Protein AF-R4KBS5-F1 (afdb_monomer_lite)

Organism: NCBI:txid86416

pLDDT: mean 82.23, std 9.23, range [49.56, 95.62]

Structure (mmCIF, N/CA/C/O backbone):
data_AF-R4KBS5-F1
#
_entry.id   AF-R4KBS5-F1
#
loop_
_atom_site.group_PDB
_atom_site.id
_atom_site.type_symbol
_atom_site.label_atom_id
_atom_site.label_alt_id
_atom_site.label_comp_id
_atom_site.label_asym_id
_atom_site.label_entity_id
_atom_site.label_seq_id
_atom_site.pdbx_PDB_ins_code
_atom_site.Cartn_x
_atom_site.Cartn_y
_atom_site.Cartn_z
_atom_site.occupancy
_atom_site.B_iso_or_equiv
_atom_site.auth_seq_id
_atom_site.auth_comp_id
_atom_site.auth_asym_id
_atom_site.auth_atom_id
_atom_site.pdbx_PDB_model_num
ATOM 1 N N . MET A 1 1 ? 3.995 29.220 -25.150 1.00 57.94 1 MET A N 1
ATOM 2 C CA . MET A 1 1 ? 4.725 28.859 -23.906 1.00 57.94 1 MET A CA 1
ATOM 3 C C . MET A 1 1 ? 3.904 29.073 -22.637 1.00 57.94 1 MET A C 1
ATOM 5 O O . MET A 1 1 ? 3.847 28.145 -21.843 1.00 57.94 1 MET A O 1
ATOM 9 N N . LYS A 1 2 ? 3.222 30.219 -22.460 1.00 63.69 2 LYS A N 1
ATOM 10 C CA . LYS A 1 2 ? 2.392 30.504 -21.267 1.00 63.69 2 LYS A CA 1
ATOM 11 C C . LYS A 1 2 ? 1.307 29.447 -20.975 1.00 63.69 2 LYS A C 1
ATOM 13 O O . LYS A 1 2 ? 1.126 29.077 -19.824 1.00 63.69 2 LYS A O 1
ATOM 18 N N . SER A 1 3 ? 0.661 28.891 -22.006 1.00 68.50 3 SER A N 1
ATOM 19 C CA . SER A 1 3 ? -0.362 27.842 -21.846 1.00 68.50 3 SER A CA 1
ATOM 20 C C . SER A 1 3 ? 0.188 26.523 -21.287 1.00 68.50 3 SER A C 1
ATOM 22 O O . SER A 1 3 ? -0.425 25.938 -20.406 1.00 68.50 3 SER A O 1
ATOM 24 N N . LYS A 1 4 ? 1.371 26.069 -21.727 1.00 80.94 4 LYS A N 1
ATOM 25 C CA . LYS A 1 4 ? 1.997 24.825 -21.231 1.00 80.94 4 LYS A CA 1
ATOM 26 C C . LYS A 1 4 ? 2.352 24.906 -19.741 1.00 80.94 4 LYS A C 1
ATOM 28 O O . LYS A 1 4 ? 2.158 23.938 -19.018 1.00 80.94 4 LYS A O 1
ATOM 33 N N . ILE A 1 5 ? 2.824 26.070 -19.291 1.00 86.44 5 ILE A N 1
ATOM 34 C CA . ILE A 1 5 ? 3.132 26.335 -17.877 1.00 86.44 5 ILE A CA 1
ATOM 35 C C . ILE A 1 5 ? 1.850 26.328 -17.037 1.00 86.44 5 ILE A C 1
ATOM 37 O O . ILE A 1 5 ? 1.838 25.750 -15.957 1.00 86.44 5 ILE A O 1
ATOM 41 N N . TYR A 1 6 ? 0.761 26.904 -17.555 1.00 90.81 6 TYR A N 1
ATOM 42 C CA . TYR A 1 6 ? -0.543 26.858 -16.896 1.00 90.81 6 TYR A CA 1
ATOM 43 C C . TYR A 1 6 ? -1.052 25.420 -16.719 1.00 90.81 6 TYR A C 1
ATOM 45 O O . TYR A 1 6 ? -1.437 25.046 -15.616 1.00 90.81 6 TYR A O 1
ATOM 53 N N . TYR A 1 7 ? -0.984 24.581 -17.760 1.00 90.88 7 TYR A N 1
ATOM 54 C CA . TYR A 1 7 ? -1.376 23.172 -17.638 1.00 90.88 7 TYR A CA 1
ATOM 55 C C . TYR A 1 7 ? -0.516 22.414 -16.622 1.00 90.88 7 TYR A C 1
ATOM 57 O O . TYR A 1 7 ? -1.055 21.672 -15.807 1.00 90.88 7 TYR A O 1
ATOM 65 N N . LEU A 1 8 ? 0.803 22.635 -16.623 1.00 92.00 8 LEU A N 1
ATOM 66 C CA . LEU A 1 8 ? 1.705 22.030 -15.640 1.00 92.00 8 LEU A CA 1
ATOM 67 C C . LEU A 1 8 ? 1.338 22.442 -14.208 1.00 92.00 8 LEU A C 1
ATOM 69 O O . LEU A 1 8 ? 1.271 21.601 -13.317 1.00 92.00 8 LEU A O 1
ATOM 73 N N . PHE A 1 9 ? 1.058 23.727 -13.997 1.00 92.62 9 PHE A N 1
ATOM 74 C CA . PHE A 1 9 ? 0.642 24.252 -12.701 1.00 92.62 9 PHE A CA 1
ATOM 75 C C . PHE A 1 9 ? -0.689 23.647 -12.233 1.00 92.62 9 PHE A C 1
ATOM 77 O O . PHE A 1 9 ? -0.799 23.215 -11.088 1.00 92.62 9 PHE A O 1
ATOM 84 N N . MET A 1 10 ? -1.673 23.527 -13.129 1.00 94.25 10 MET A N 1
ATOM 85 C CA . MET A 1 10 ? -2.952 22.881 -12.818 1.00 94.25 10 MET A CA 1
ATOM 86 C C . MET A 1 10 ? -2.779 21.402 -12.454 1.00 94.25 10 MET A C 1
ATOM 88 O O . MET A 1 10 ? -3.393 20.936 -11.497 1.00 94.25 10 MET A O 1
ATOM 92 N N . ILE A 1 11 ? -1.911 20.672 -13.162 1.00 95.25 11 ILE A N 1
ATOM 93 C CA . ILE A 1 11 ? -1.588 19.274 -12.837 1.00 95.25 11 ILE A CA 1
ATOM 94 C C . ILE A 1 11 ? -0.981 19.169 -11.435 1.00 95.25 11 ILE A C 1
ATOM 96 O O . ILE A 1 11 ? -1.376 18.290 -10.672 1.00 95.25 11 ILE A O 1
ATOM 100 N N . LEU A 1 12 ? -0.065 20.070 -11.067 1.00 95.00 12 LEU A N 1
ATOM 101 C CA . LEU A 1 12 ? 0.539 20.080 -9.731 1.00 95.00 12 LEU A CA 1
ATOM 102 C C . LEU A 1 12 ? -0.491 20.352 -8.630 1.00 95.00 12 LEU A C 1
ATOM 104 O O . LEU A 1 12 ? -0.447 19.696 -7.591 1.00 95.00 12 LEU A O 1
ATOM 108 N N . ILE A 1 13 ? -1.441 21.265 -8.861 1.00 95.62 13 ILE A N 1
ATOM 109 C CA . ILE A 1 13 ? -2.538 21.519 -7.914 1.00 95.62 13 ILE A CA 1
ATOM 110 C C . ILE A 1 13 ? -3.386 20.261 -7.735 1.00 95.62 13 ILE A C 1
ATOM 112 O O . ILE A 1 13 ? -3.623 19.838 -6.605 1.00 95.62 13 ILE A O 1
ATOM 116 N N . ILE A 1 14 ? -3.816 19.642 -8.838 1.00 95.56 14 ILE A N 1
ATOM 117 C CA . ILE A 1 14 ? -4.636 18.426 -8.799 1.00 95.56 14 ILE A CA 1
ATOM 118 C C . ILE A 1 14 ? -3.888 17.307 -8.065 1.00 95.56 14 ILE A C 1
ATOM 120 O O . ILE A 1 14 ? -4.455 16.670 -7.178 1.00 95.56 14 ILE A O 1
ATOM 124 N N . ALA A 1 15 ? -2.603 17.109 -8.368 1.00 94.62 15 ALA A N 1
ATOM 125 C CA . ALA A 1 15 ? -1.766 16.126 -7.687 1.00 94.62 15 ALA A CA 1
ATOM 126 C C . ALA A 1 15 ? -1.650 16.413 -6.180 1.00 94.62 15 ALA A C 1
ATOM 128 O O . ALA A 1 15 ? -1.767 15.493 -5.373 1.00 94.62 15 ALA A O 1
ATOM 129 N N . GLY A 1 16 ? -1.479 17.679 -5.789 1.00 95.44 16 GLY A N 1
ATOM 130 C CA . GLY A 1 16 ? -1.426 18.087 -4.385 1.00 95.44 16 GLY A CA 1
ATOM 131 C C . GLY A 1 16 ? -2.720 17.785 -3.628 1.00 95.44 16 GLY A C 1
ATOM 132 O O . GLY A 1 16 ? -2.674 17.233 -2.530 1.00 95.44 16 GLY A O 1
ATOM 133 N N . VAL A 1 17 ? -3.876 18.076 -4.235 1.00 94.19 17 VAL A N 1
ATOM 134 C CA . VAL A 1 17 ? -5.189 17.756 -3.650 1.00 94.19 17 VAL A CA 1
ATOM 135 C C . VAL A 1 17 ? -5.351 16.245 -3.475 1.00 94.19 17 VAL A C 1
ATOM 137 O O . VAL A 1 17 ? -5.733 15.797 -2.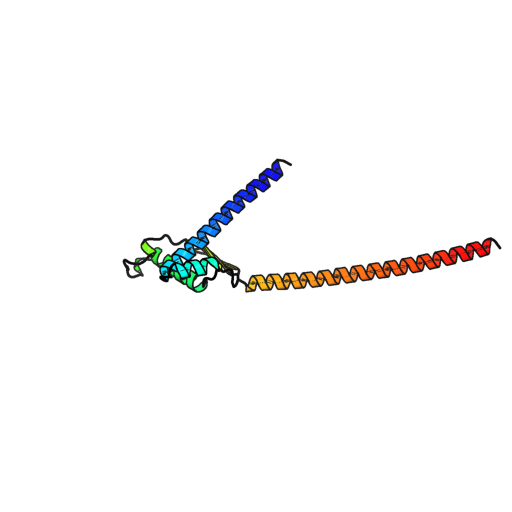395 1.00 94.19 17 VAL A O 1
ATOM 140 N N . ILE A 1 18 ? -5.006 15.452 -4.495 1.00 92.38 18 ILE A N 1
ATOM 141 C CA . ILE A 1 18 ? -5.081 13.985 -4.431 1.00 92.38 18 ILE A CA 1
ATOM 142 C C . ILE A 1 18 ? -4.189 13.442 -3.306 1.00 92.38 18 ILE A C 1
ATOM 144 O O . ILE A 1 18 ? -4.648 12.643 -2.493 1.00 92.38 18 ILE A O 1
ATOM 148 N N . LEU A 1 19 ? -2.939 13.905 -3.209 1.00 92.38 19 LEU A N 1
ATOM 149 C CA . LEU A 1 19 ? -2.015 13.477 -2.154 1.00 92.38 19 LEU A CA 1
ATOM 150 C C . LEU A 1 19 ? -2.534 13.829 -0.755 1.00 92.38 19 LEU A C 1
ATOM 152 O O . LEU A 1 19 ? -2.464 12.994 0.146 1.00 92.38 19 LEU A O 1
ATOM 156 N N . GLY A 1 20 ? -3.092 15.030 -0.578 1.00 91.50 20 GLY A N 1
ATOM 157 C CA . GLY A 1 20 ? -3.687 15.451 0.691 1.00 91.50 20 GLY A CA 1
ATOM 158 C C . GLY A 1 20 ? -4.854 14.558 1.118 1.00 91.50 20 GLY A C 1
ATOM 159 O O . GLY A 1 20 ? -4.923 14.142 2.275 1.00 91.50 20 GLY A O 1
ATOM 160 N N . LEU A 1 21 ? -5.733 14.197 0.178 1.00 90.00 21 LEU A N 1
ATOM 161 C CA . LEU A 1 21 ? -6.829 13.257 0.434 1.00 90.00 21 LEU A CA 1
ATOM 162 C C . LEU A 1 21 ? -6.308 11.870 0.831 1.00 90.00 21 LEU A C 1
ATOM 164 O O . LEU A 1 21 ? -6.814 11.285 1.789 1.00 90.00 21 LEU A O 1
ATOM 168 N N . CYS A 1 22 ? -5.273 11.369 0.150 1.00 89.38 22 CYS A N 1
ATOM 169 C CA . CYS A 1 22 ? -4.668 10.078 0.474 1.00 89.38 22 CYS A CA 1
ATOM 170 C C . CYS A 1 22 ? -4.071 10.053 1.886 1.00 89.38 22 CYS A C 1
ATOM 172 O O . CYS A 1 22 ? -4.326 9.119 2.643 1.00 89.38 22 CYS A O 1
ATOM 174 N N . ILE A 1 23 ? -3.311 11.089 2.256 1.00 90.69 23 ILE A N 1
ATOM 175 C CA . ILE A 1 23 ? -2.685 11.195 3.581 1.00 90.69 23 ILE A CA 1
ATOM 176 C C . ILE A 1 23 ? -3.753 11.208 4.677 1.00 90.69 23 ILE A C 1
ATOM 178 O O . ILE A 1 23 ? -3.666 10.432 5.627 1.00 90.69 23 ILE A O 1
ATOM 182 N N . ASN A 1 24 ? -4.784 12.042 4.524 1.00 91.06 24 ASN A N 1
ATOM 183 C CA . ASN A 1 24 ? -5.858 12.140 5.510 1.00 91.06 24 ASN A CA 1
ATOM 184 C C . ASN A 1 24 ? -6.620 10.820 5.664 1.00 91.06 24 ASN A C 1
ATOM 186 O O . ASN A 1 24 ? -6.956 10.436 6.782 1.00 91.06 24 ASN A O 1
ATOM 190 N N . ASN A 1 25 ? -6.858 10.103 4.564 1.00 92.38 25 ASN A N 1
ATOM 191 C CA . ASN A 1 25 ? -7.520 8.805 4.609 1.00 92.38 25 ASN A CA 1
ATOM 192 C C . ASN A 1 25 ? -6.685 7.762 5.376 1.00 92.38 25 ASN A C 1
ATOM 194 O O . ASN A 1 25 ? -7.216 7.093 6.260 1.00 92.38 25 ASN A O 1
ATOM 198 N N . ILE A 1 26 ? -5.375 7.686 5.110 1.00 90.44 26 ILE A N 1
ATOM 199 C CA . ILE A 1 26 ? -4.458 6.783 5.830 1.00 90.44 26 ILE A CA 1
ATOM 200 C C . ILE A 1 26 ? -4.467 7.085 7.332 1.00 90.44 26 ILE A C 1
ATOM 202 O O . ILE A 1 26 ? -4.581 6.166 8.143 1.00 90.44 26 ILE A O 1
ATOM 206 N N . VAL A 1 27 ? -4.353 8.363 7.708 1.00 90.00 27 VAL A N 1
ATOM 207 C CA . VAL A 1 27 ? -4.346 8.785 9.117 1.00 90.00 27 VAL A CA 1
ATOM 208 C C . VAL A 1 27 ? -5.658 8.406 9.799 1.00 90.00 27 VAL A C 1
ATOM 210 O O . VAL A 1 27 ? -5.629 7.792 10.862 1.00 90.00 27 VAL A O 1
ATOM 213 N N . LEU A 1 28 ? -6.797 8.690 9.163 1.00 89.94 28 LEU A N 1
ATOM 214 C CA . LEU A 1 28 ? -8.111 8.372 9.715 1.00 89.94 28 LEU A CA 1
ATOM 215 C C . LEU A 1 28 ? -8.277 6.868 9.964 1.00 89.94 28 LEU A C 1
ATOM 217 O O . LEU A 1 28 ? -8.678 6.473 11.058 1.00 89.94 28 LEU A O 1
ATOM 221 N N . ASN A 1 29 ? -7.906 6.030 8.991 1.00 90.50 29 ASN A N 1
ATOM 222 C CA . ASN A 1 29 ? -7.993 4.579 9.148 1.00 90.50 29 ASN A CA 1
ATOM 223 C C . ASN A 1 29 ? -7.138 4.111 10.338 1.00 90.50 29 ASN A C 1
ATOM 225 O O . ASN A 1 29 ? -7.591 3.300 11.145 1.00 90.50 29 ASN A O 1
ATOM 229 N N . ARG A 1 30 ? -5.915 4.643 10.486 1.00 90.12 30 ARG A N 1
ATOM 230 C CA . ARG A 1 30 ? -5.006 4.281 11.588 1.00 90.12 30 ARG A CA 1
ATOM 231 C C . ARG A 1 30 ? -5.533 4.711 12.947 1.00 90.12 30 ARG A C 1
ATOM 233 O O . ARG A 1 30 ? -5.389 3.948 13.898 1.00 90.12 30 ARG A O 1
ATOM 240 N N . THR A 1 31 ? -6.148 5.885 13.048 1.00 88.50 31 THR A N 1
ATOM 241 C CA . THR A 1 31 ? -6.765 6.351 14.296 1.00 88.50 31 THR A CA 1
ATOM 242 C C . THR A 1 31 ? -7.943 5.466 14.693 1.00 88.50 31 THR A C 1
ATOM 244 O O . THR A 1 31 ? -8.025 5.053 15.846 1.00 88.50 31 THR A O 1
ATOM 247 N N . ILE A 1 32 ? -8.815 5.100 13.744 1.00 87.06 32 ILE A N 1
ATOM 248 C CA . ILE A 1 32 ? -9.931 4.174 14.005 1.00 87.06 32 ILE A CA 1
ATOM 249 C C . ILE A 1 32 ? -9.396 2.831 14.511 1.00 87.06 32 ILE A C 1
ATOM 251 O O . ILE A 1 32 ? -9.821 2.352 15.558 1.00 87.06 32 ILE A O 1
ATOM 255 N N . TYR A 1 33 ? -8.408 2.267 13.815 1.00 88.06 33 TYR A N 1
ATOM 256 C CA . TYR A 1 33 ? -7.768 1.018 14.218 1.00 88.06 33 TYR A CA 1
ATOM 257 C C . TYR A 1 33 ? -7.123 1.103 15.609 1.00 88.06 33 TYR A C 1
ATOM 259 O O . TYR A 1 33 ? -7.300 0.207 16.427 1.00 88.06 33 TYR A O 1
ATOM 267 N N . SER A 1 34 ? -6.393 2.182 15.897 1.00 87.06 34 SER A N 1
ATOM 268 C CA . SER A 1 34 ? -5.701 2.370 17.179 1.00 87.06 34 SER A CA 1
ATOM 269 C C . SER A 1 34 ? -6.683 2.480 18.344 1.00 87.06 34 SER A C 1
ATOM 271 O O . SER A 1 34 ? -6.441 1.898 19.402 1.00 87.06 34 SER A O 1
ATOM 273 N N . ASN A 1 35 ? -7.804 3.171 18.127 1.00 84.44 35 ASN A N 1
ATOM 274 C CA . ASN A 1 35 ? -8.872 3.289 19.111 1.00 84.44 35 ASN A CA 1
ATOM 275 C C . ASN A 1 35 ? -9.548 1.937 19.379 1.00 84.44 35 ASN A C 1
ATOM 277 O O . ASN A 1 35 ? -9.747 1.593 20.541 1.00 84.44 35 ASN A O 1
ATOM 281 N N . GLU A 1 36 ? -9.835 1.160 18.329 1.00 81.75 36 GLU A N 1
ATOM 282 C CA . GLU A 1 36 ? -10.476 -0.159 18.438 1.00 81.75 36 GLU A CA 1
ATOM 283 C C . GLU A 1 36 ? -9.637 -1.159 19.244 1.00 81.75 36 GLU A C 1
ATOM 285 O O . GLU A 1 36 ? -10.158 -1.960 20.009 1.00 81.75 36 GLU A O 1
ATOM 290 N N . ILE A 1 37 ? -8.311 -1.117 19.106 1.00 83.19 37 ILE A N 1
ATOM 291 C CA . ILE A 1 37 ? -7.417 -2.035 19.832 1.00 83.19 37 ILE A CA 1
ATOM 292 C C . ILE A 1 37 ? -6.968 -1.492 21.191 1.00 83.19 37 ILE A C 1
ATOM 294 O O . ILE A 1 37 ? -6.099 -2.092 21.824 1.00 83.19 37 ILE A O 1
ATOM 298 N N . HIS A 1 38 ? -7.503 -0.341 21.608 1.00 82.94 38 HIS A N 1
ATOM 299 C CA . HIS A 1 38 ? -7.077 0.396 22.797 1.00 82.94 38 HIS A CA 1
ATOM 300 C C . HIS A 1 38 ? -5.554 0.609 22.862 1.00 82.94 38 HIS A C 1
ATOM 302 O O . HIS A 1 38 ? -4.919 0.453 23.911 1.00 82.94 38 HIS A O 1
ATOM 308 N N . MET A 1 39 ? -4.943 0.959 21.725 1.00 84.06 39 MET A N 1
ATOM 309 C CA . MET A 1 39 ? -3.506 1.210 21.657 1.00 84.06 39 MET A CA 1
ATOM 310 C C . MET A 1 39 ? -3.147 2.453 22.474 1.00 84.06 39 MET A C 1
ATOM 312 O O . MET A 1 39 ? -3.791 3.496 22.376 1.00 84.06 39 MET A O 1
ATOM 316 N N . LYS A 1 40 ? -2.076 2.373 23.272 1.00 89.19 40 LYS A N 1
ATOM 317 C CA . LYS A 1 40 ? -1.568 3.544 24.002 1.00 89.19 40 LYS A CA 1
ATOM 318 C C . LYS A 1 40 ? -1.095 4.605 23.007 1.00 89.19 40 LYS A C 1
ATOM 320 O O . LYS A 1 40 ? -0.409 4.276 22.042 1.00 89.19 40 LYS A O 1
ATOM 325 N N . ALA A 1 41 ? -1.337 5.881 23.307 1.00 86.12 41 ALA A N 1
ATOM 326 C CA . ALA A 1 41 ? -0.939 6.999 22.443 1.00 86.12 41 ALA A CA 1
ATOM 327 C C . ALA A 1 41 ? 0.563 6.998 22.079 1.00 86.12 41 ALA A C 1
ATOM 329 O O . ALA A 1 41 ? 0.940 7.360 20.967 1.00 86.12 41 ALA A O 1
ATOM 330 N N . SER A 1 42 ? 1.435 6.556 22.994 1.00 86.81 42 SER A N 1
ATOM 331 C CA . SER A 1 42 ? 2.875 6.429 22.731 1.00 86.81 42 SER A CA 1
ATOM 332 C C . SER A 1 42 ? 3.207 5.334 21.713 1.00 86.81 42 SER A C 1
ATOM 334 O O . SER A 1 42 ? 4.108 5.511 20.893 1.00 86.81 42 SER A O 1
ATOM 336 N N . GLU A 1 43 ? 2.481 4.217 21.742 1.00 86.69 43 GLU A N 1
ATOM 337 C CA . GLU A 1 43 ? 2.643 3.121 20.787 1.00 86.69 43 GLU A CA 1
ATOM 338 C C . GLU A 1 43 ? 2.059 3.495 19.421 1.00 86.69 43 GLU A C 1
ATOM 340 O O . GLU A 1 43 ? 2.704 3.265 18.397 1.00 86.69 43 GLU A O 1
ATOM 345 N N . GLU A 1 44 ? 0.897 4.151 19.395 1.00 86.94 44 GLU A N 1
ATOM 346 C CA . GLU A 1 44 ? 0.314 4.691 18.166 1.00 86.94 44 GLU A CA 1
ATOM 347 C C . GLU A 1 44 ? 1.275 5.667 17.483 1.00 86.94 44 GLU A C 1
ATOM 349 O O . GLU A 1 44 ? 1.575 5.519 16.297 1.00 86.94 44 GLU A O 1
ATOM 354 N N . ALA A 1 45 ? 1.808 6.635 18.233 1.00 85.88 45 ALA A N 1
ATOM 355 C CA . ALA A 1 45 ? 2.769 7.602 17.716 1.00 85.88 45 ALA A CA 1
ATOM 356 C C . ALA A 1 45 ? 4.023 6.912 17.155 1.00 85.88 45 ALA A C 1
ATOM 358 O O . ALA A 1 45 ? 4.529 7.301 16.099 1.00 85.88 45 ALA A O 1
ATOM 359 N N . TYR A 1 46 ? 4.504 5.863 17.830 1.00 88.81 46 TYR A N 1
ATOM 360 C CA . TYR A 1 46 ? 5.631 5.069 17.359 1.00 88.81 46 TYR A CA 1
ATOM 361 C C . TYR A 1 46 ? 5.316 4.371 16.030 1.00 88.81 46 TYR A C 1
ATOM 363 O O . TYR A 1 46 ? 6.041 4.585 15.058 1.00 88.81 46 TYR A O 1
ATOM 371 N N . ARG A 1 47 ? 4.215 3.610 15.947 1.00 86.00 47 ARG A N 1
ATOM 372 C CA . ARG A 1 47 ? 3.804 2.888 14.727 1.00 86.00 47 ARG A CA 1
ATOM 373 C C . ARG A 1 47 ? 3.528 3.822 13.556 1.00 86.00 47 ARG A C 1
ATOM 375 O O . ARG A 1 47 ? 3.928 3.516 12.432 1.00 86.00 47 ARG A O 1
ATOM 382 N N . ASN A 1 48 ? 2.912 4.975 13.816 1.00 84.94 48 ASN A N 1
ATOM 383 C CA . ASN A 1 48 ? 2.718 6.032 12.827 1.00 84.94 48 ASN A CA 1
ATOM 384 C C . ASN A 1 48 ? 4.048 6.554 12.289 1.00 84.94 48 ASN A C 1
ATOM 386 O O . ASN A 1 48 ? 4.215 6.652 11.074 1.00 84.94 48 ASN A O 1
ATOM 390 N N . ARG A 1 49 ? 5.014 6.828 13.174 1.00 85.44 49 ARG A N 1
ATOM 391 C CA . ARG A 1 49 ? 6.341 7.320 12.788 1.00 85.44 49 ARG A CA 1
ATOM 392 C C . ARG A 1 49 ? 7.094 6.327 11.904 1.00 85.44 49 ARG A C 1
ATOM 394 O O . ARG A 1 49 ? 7.734 6.743 10.944 1.00 85.44 49 ARG A O 1
ATOM 401 N N . ILE A 1 50 ? 7.031 5.036 12.225 1.00 87.44 50 ILE A N 1
ATOM 402 C CA . ILE A 1 50 ? 7.740 3.991 11.468 1.00 87.44 50 ILE A CA 1
ATOM 403 C C . ILE A 1 50 ? 6.901 3.381 10.335 1.00 87.44 50 ILE A C 1
ATOM 405 O O . ILE A 1 50 ? 7.391 2.519 9.612 1.00 87.44 50 ILE A O 1
ATOM 409 N N . ASN A 1 51 ? 5.651 3.827 10.157 1.00 84.88 51 ASN A N 1
ATOM 410 C CA . ASN A 1 51 ? 4.697 3.306 9.172 1.00 84.88 51 ASN A CA 1
ATOM 411 C C . ASN A 1 51 ? 4.569 1.771 9.193 1.00 84.88 51 ASN A C 1
ATOM 413 O O . ASN A 1 51 ? 4.544 1.120 8.143 1.00 84.88 51 ASN A O 1
ATOM 417 N N . GLN A 1 52 ? 4.475 1.199 10.396 1.00 86.19 52 GLN A N 1
ATOM 418 C CA . GLN A 1 52 ? 4.447 -0.248 10.612 1.00 86.19 52 GLN A CA 1
ATOM 419 C C . GLN A 1 52 ? 3.162 -0.667 11.336 1.00 86.19 52 GLN A C 1
ATOM 421 O O . GLN A 1 52 ? 3.092 -0.734 12.567 1.00 86.19 52 GLN A O 1
ATOM 426 N N . TYR A 1 53 ? 2.139 -0.947 10.531 1.00 88.00 53 TYR A N 1
ATOM 427 C CA . TYR A 1 53 ? 0.844 -1.461 10.967 1.00 88.00 53 TYR A CA 1
ATOM 428 C C . TYR A 1 53 ? 0.629 -2.851 10.382 1.00 88.00 53 TYR A C 1
ATOM 430 O O . TYR A 1 53 ? 1.068 -3.134 9.269 1.00 88.00 53 TYR A O 1
ATOM 438 N N . ASN A 1 54 ? -0.059 -3.711 11.132 1.00 88.69 54 ASN A N 1
ATOM 439 C CA . ASN A 1 54 ? -0.530 -4.979 10.598 1.00 88.69 54 ASN A CA 1
ATOM 440 C C . ASN A 1 54 ? -1.765 -4.694 9.735 1.00 88.69 54 ASN A C 1
ATOM 442 O O . ASN A 1 54 ? -2.852 -4.488 10.272 1.00 88.69 54 ASN A O 1
ATOM 446 N N . LEU A 1 55 ? -1.573 -4.613 8.415 1.00 91.00 55 LEU A N 1
ATOM 447 C CA . LEU A 1 55 ? -2.647 -4.234 7.498 1.00 91.00 55 LEU A CA 1
ATOM 448 C C . LEU A 1 55 ? -3.765 -5.281 7.442 1.00 91.00 55 LEU A C 1
ATOM 450 O O . LEU A 1 55 ? -4.912 -4.887 7.289 1.00 91.00 55 LEU A O 1
ATOM 454 N N . ASP A 1 56 ? -3.462 -6.567 7.642 1.00 89.81 56 ASP A N 1
ATOM 455 C CA . ASP A 1 56 ? -4.472 -7.637 7.661 1.00 89.81 56 ASP A CA 1
ATOM 456 C C . ASP A 1 56 ? -5.391 -7.524 8.884 1.00 89.81 56 ASP A C 1
ATOM 458 O O . ASP A 1 56 ? -6.613 -7.624 8.778 1.00 89.81 56 ASP A O 1
ATOM 462 N N . ASP A 1 57 ? -4.811 -7.287 10.064 1.00 90.25 57 ASP A N 1
ATOM 463 C CA . ASP A 1 57 ? -5.599 -7.085 11.286 1.00 90.25 57 ASP A CA 1
ATOM 464 C C . ASP A 1 57 ? -6.402 -5.779 11.217 1.00 90.25 57 ASP A C 1
ATOM 466 O O . ASP A 1 57 ? -7.552 -5.709 11.650 1.00 90.25 57 ASP A O 1
ATOM 470 N N . MET A 1 58 ? -5.805 -4.747 10.622 1.00 91.19 58 MET A N 1
ATOM 471 C CA . MET A 1 58 ? -6.449 -3.460 10.403 1.00 91.19 58 MET A CA 1
ATOM 472 C C . MET A 1 58 ? -7.636 -3.559 9.444 1.00 91.19 58 MET A C 1
ATOM 474 O O . MET A 1 58 ? -8.713 -3.066 9.770 1.00 91.19 58 MET A O 1
ATOM 478 N N . GLU A 1 59 ? -7.462 -4.233 8.308 1.00 90.81 59 GLU A N 1
ATOM 479 C CA . GLU A 1 59 ? -8.523 -4.538 7.346 1.00 90.81 59 GLU A CA 1
A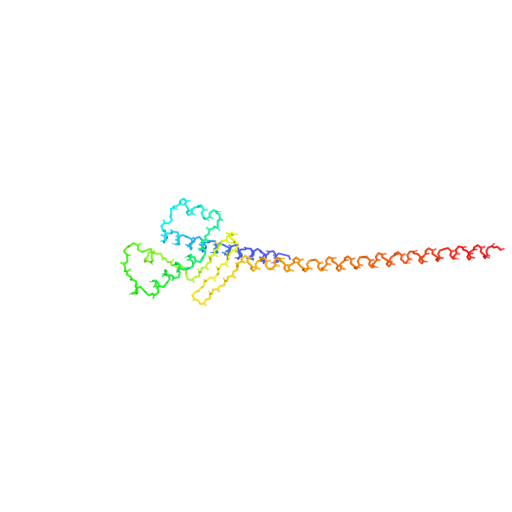TOM 480 C C . GLU A 1 59 ? -9.670 -5.283 8.034 1.00 90.81 59 GLU A C 1
ATOM 482 O O . GLU A 1 59 ? -10.811 -4.828 7.997 1.00 90.81 59 GLU A O 1
ATOM 487 N N . LYS A 1 60 ? -9.362 -6.363 8.763 1.00 90.81 60 LYS A N 1
ATOM 488 C CA . LYS A 1 60 ? -10.372 -7.163 9.464 1.00 90.81 60 LYS A CA 1
ATOM 489 C C . LYS A 1 60 ? -11.188 -6.336 10.459 1.00 90.81 60 LYS A C 1
ATOM 491 O O . LYS A 1 60 ? -12.404 -6.494 10.533 1.00 90.81 60 LYS A O 1
ATOM 496 N N . LYS A 1 61 ? -10.538 -5.466 11.236 1.00 88.81 61 LYS A N 1
ATOM 497 C CA . LYS A 1 61 ? -11.231 -4.615 12.216 1.00 88.81 61 LYS A CA 1
ATOM 498 C C . LYS A 1 61 ? -12.099 -3.570 11.536 1.00 88.81 61 LYS A C 1
ATOM 500 O O . LYS A 1 61 ? -13.251 -3.410 11.916 1.00 88.81 61 LYS A O 1
ATOM 505 N N . LEU A 1 62 ? -11.592 -2.915 10.496 1.00 89.56 62 LEU A N 1
ATOM 506 C CA . LEU A 1 62 ? -12.378 -1.949 9.729 1.00 89.56 62 LEU A CA 1
ATOM 507 C C . LEU A 1 62 ? -13.564 -2.615 9.008 1.00 89.56 62 LEU A C 1
ATOM 509 O O . LEU A 1 62 ? -14.629 -2.011 8.916 1.00 89.56 62 LEU A O 1
ATOM 513 N N . ASP A 1 63 ? -13.421 -3.856 8.540 1.00 88.62 63 ASP A N 1
ATOM 514 C CA . ASP A 1 63 ? -14.517 -4.638 7.955 1.00 88.62 63 ASP A CA 1
ATOM 515 C C . ASP A 1 63 ? -15.598 -4.970 8.993 1.00 88.62 63 ASP A C 1
ATOM 517 O O . ASP A 1 63 ? -16.781 -4.790 8.716 1.00 88.62 63 ASP A O 1
ATOM 521 N N . ILE A 1 64 ? -15.212 -5.372 10.210 1.00 87.38 64 ILE A N 1
ATOM 522 C CA . ILE A 1 64 ? -16.163 -5.589 11.315 1.00 87.38 64 ILE A CA 1
ATOM 523 C C . ILE A 1 64 ? -16.896 -4.290 11.664 1.00 87.38 64 ILE A C 1
ATOM 525 O O . ILE A 1 64 ? -18.102 -4.307 11.889 1.00 87.38 64 ILE A O 1
ATOM 529 N N . LEU A 1 65 ? -16.183 -3.163 11.706 1.00 86.31 65 LEU A N 1
ATOM 530 C CA . LEU A 1 65 ? -16.776 -1.862 12.010 1.00 86.31 65 LEU A CA 1
ATOM 531 C C . LEU A 1 65 ? -17.763 -1.410 10.924 1.00 86.31 65 LEU A C 1
ATOM 533 O O . LEU A 1 65 ? -18.833 -0.903 11.252 1.00 86.31 65 LEU A O 1
ATOM 537 N N . GLU A 1 66 ? -17.445 -1.618 9.644 1.00 86.25 66 GLU A N 1
ATOM 538 C CA . GLU A 1 66 ? -18.391 -1.352 8.553 1.00 86.25 66 GLU A CA 1
ATOM 539 C C . GLU A 1 66 ? -19.604 -2.289 8.611 1.00 86.25 66 GLU A C 1
ATOM 541 O O . GLU A 1 66 ? -20.725 -1.813 8.446 1.00 86.25 66 GLU A O 1
ATOM 546 N N . ASP A 1 67 ? -19.422 -3.579 8.919 1.00 86.50 67 ASP A N 1
ATOM 547 C CA . ASP A 1 67 ? -20.553 -4.508 9.060 1.00 86.50 67 ASP A CA 1
ATOM 548 C C . ASP A 1 67 ? -21.450 -4.150 10.250 1.00 86.50 67 ASP A C 1
ATOM 550 O O . ASP A 1 67 ? -22.672 -4.177 10.124 1.00 86.50 67 ASP A O 1
ATOM 554 N N . LYS A 1 68 ? -20.865 -3.727 11.377 1.00 83.50 68 LYS A N 1
ATOM 555 C CA . LYS A 1 68 ? -21.605 -3.190 12.528 1.00 83.50 68 LYS A CA 1
ATOM 556 C C . LYS A 1 68 ? -22.406 -1.930 12.165 1.00 83.50 68 LYS A C 1
ATOM 558 O O . LYS A 1 68 ? -23.513 -1.757 12.669 1.00 83.50 68 LYS A O 1
ATOM 563 N N . MET A 1 69 ? -21.876 -1.052 11.307 1.00 82.19 69 MET A N 1
ATOM 564 C CA . MET A 1 69 ? -22.604 0.131 10.821 1.00 82.19 69 MET A CA 1
ATOM 565 C C . MET A 1 69 ? -23.751 -0.231 9.869 1.00 82.19 69 MET A C 1
ATOM 567 O O . MET A 1 69 ? -24.814 0.387 9.936 1.00 82.19 69 MET A O 1
ATOM 571 N N . ASP A 1 70 ? -23.532 -1.195 8.971 1.00 84.62 70 ASP A N 1
ATOM 572 C CA . ASP A 1 70 ? -24.518 -1.614 7.969 1.00 84.62 70 ASP A CA 1
ATOM 573 C C . ASP A 1 70 ? -25.581 -2.579 8.561 1.00 84.62 70 ASP A C 1
ATOM 575 O O . ASP A 1 70 ? -26.698 -2.620 8.048 1.00 84.62 70 ASP A O 1
ATOM 579 N N . ASN A 1 71 ? -25.267 -3.321 9.636 1.00 85.81 71 ASN A N 1
ATOM 580 C CA . ASN A 1 71 ? -26.133 -4.317 10.295 1.00 85.81 71 ASN A CA 1
ATOM 581 C C . ASN A 1 71 ? -26.101 -4.209 11.843 1.00 85.81 71 ASN A C 1
ATOM 583 O O . ASN A 1 71 ? -25.697 -5.158 12.530 1.00 85.81 71 ASN A O 1
ATOM 587 N N . PRO A 1 72 ? -26.509 -3.074 12.433 1.00 81.94 72 PRO A N 1
ATOM 588 C CA . PRO A 1 72 ? -26.372 -2.821 13.871 1.00 81.94 72 PRO A CA 1
ATOM 589 C C . PRO A 1 72 ? -27.138 -3.814 14.759 1.00 81.94 72 PRO A C 1
ATOM 591 O O . PRO A 1 72 ? -26.754 -4.042 15.900 1.00 81.94 72 PRO A O 1
ATOM 594 N N . GLU A 1 73 ? -28.209 -4.429 14.258 1.00 82.88 73 GLU A N 1
ATOM 595 C CA . GLU A 1 73 ? -29.015 -5.432 14.963 1.00 82.88 73 GLU A CA 1
ATOM 596 C C . GLU A 1 73 ? -28.307 -6.774 15.199 1.00 82.88 73 GLU A C 1
ATOM 598 O O . GLU A 1 73 ? -28.746 -7.548 16.050 1.00 82.88 73 GLU A O 1
ATOM 603 N N . LYS A 1 74 ? -27.223 -7.064 14.466 1.00 83.75 74 LYS A N 1
ATOM 604 C CA . LYS A 1 74 ? -26.436 -8.298 14.637 1.00 83.75 74 LYS A CA 1
ATOM 605 C C . LYS A 1 74 ? -25.458 -8.233 15.808 1.00 83.75 74 LYS A C 1
ATOM 607 O O . LYS A 1 74 ? -24.896 -9.262 16.179 1.00 83.75 74 LYS A O 1
ATOM 612 N N . TYR A 1 75 ? -25.235 -7.045 16.359 1.00 78.00 75 TYR A N 1
ATOM 613 C CA . TYR A 1 75 ? -24.200 -6.793 17.347 1.00 78.00 75 TYR A CA 1
ATOM 614 C C . TYR A 1 75 ? -24.811 -6.268 18.641 1.00 78.00 75 TYR A C 1
ATOM 616 O O . TYR A 1 75 ? -25.752 -5.474 18.637 1.00 78.00 75 TYR A O 1
ATOM 624 N N . GLU A 1 76 ? -24.281 -6.742 19.765 1.00 70.56 76 GLU A N 1
ATOM 625 C CA . GLU A 1 76 ? -24.697 -6.269 21.078 1.00 70.56 76 GLU A CA 1
ATOM 626 C C . GLU A 1 76 ? -24.307 -4.792 21.216 1.00 70.56 76 GLU A C 1
ATOM 628 O O . GLU A 1 76 ? -23.194 -4.396 20.867 1.00 70.56 76 GLU A O 1
ATOM 633 N N . LYS A 1 77 ? -25.250 -3.954 21.656 1.00 65.31 77 LYS A N 1
ATOM 634 C CA . LYS A 1 77 ? -25.000 -2.524 21.844 1.00 65.31 77 LYS A CA 1
ATOM 635 C C . LYS A 1 77 ? -24.135 -2.341 23.082 1.00 65.31 77 LYS A C 1
ATOM 637 O O . LYS A 1 77 ? -24.654 -2.322 24.193 1.00 65.31 77 LYS A O 1
ATOM 642 N N . ASP A 1 78 ? -22.834 -2.208 22.878 1.00 61.19 78 ASP A N 1
ATOM 643 C CA . ASP A 1 78 ? -21.920 -1.770 23.923 1.00 61.19 78 ASP A CA 1
ATOM 644 C C . ASP A 1 78 ? -21.874 -0.231 23.937 1.00 61.19 78 ASP A C 1
ATOM 646 O O . ASP A 1 78 ? -21.617 0.412 22.919 1.00 61.19 78 ASP A O 1
ATOM 650 N N . ASP A 1 79 ? -22.129 0.393 25.088 1.00 55.41 79 ASP A N 1
ATOM 651 C CA . ASP A 1 79 ? -22.087 1.857 25.248 1.00 55.41 79 ASP A CA 1
ATOM 652 C C . ASP A 1 79 ? -20.672 2.444 25.032 1.00 55.41 79 ASP A C 1
ATOM 654 O O . ASP A 1 79 ? -20.493 3.661 24.837 1.00 55.41 79 ASP A O 1
ATOM 658 N N . THR A 1 80 ? -19.650 1.581 25.039 1.00 56.50 80 THR A N 1
ATOM 659 C CA . THR A 1 80 ? -18.254 1.937 24.766 1.00 56.50 80 THR A CA 1
ATOM 660 C C . THR A 1 80 ? -17.843 1.799 23.298 1.00 56.50 80 THR A C 1
ATOM 662 O O . THR A 1 80 ? -16.779 2.305 22.932 1.00 56.50 80 THR A O 1
ATOM 665 N N . ASP A 1 81 ? -18.696 1.232 22.437 1.00 59.38 81 ASP A N 1
ATOM 666 C CA . ASP A 1 81 ? -18.356 0.967 21.037 1.00 59.38 81 ASP A CA 1
ATOM 667 C C . ASP A 1 81 ? -18.180 2.279 20.245 1.00 59.38 81 ASP A C 1
ATOM 669 O O . ASP A 1 81 ? -19.094 3.094 20.064 1.00 59.38 81 ASP A O 1
ATOM 673 N N . ILE A 1 82 ? -16.968 2.477 19.721 1.00 62.34 82 ILE A N 1
ATOM 674 C CA . ILE A 1 82 ? -16.569 3.611 18.864 1.00 62.34 82 ILE A CA 1
ATOM 675 C C . ILE A 1 82 ? -17.412 3.678 17.583 1.00 62.34 82 ILE A C 1
ATOM 677 O O . ILE A 1 82 ? -17.575 4.746 16.987 1.00 62.34 82 ILE A O 1
ATOM 681 N N . VAL A 1 83 ? -17.994 2.545 17.193 1.00 56.09 83 VAL A N 1
ATOM 682 C CA . VAL A 1 83 ? -18.736 2.332 15.947 1.00 56.09 83 VAL A CA 1
ATOM 683 C C . VAL A 1 83 ? -19.961 3.236 15.819 1.00 56.09 83 VAL A C 1
ATOM 685 O O . VAL A 1 83 ? -20.306 3.658 14.720 1.00 56.09 83 VAL A O 1
ATOM 688 N N . PHE A 1 84 ? -20.587 3.606 16.940 1.00 56.59 84 PHE A N 1
ATOM 689 C CA . PHE A 1 84 ? -21.734 4.520 16.942 1.00 56.59 84 PHE A CA 1
ATOM 690 C C . PHE A 1 84 ? -21.338 6.001 17.030 1.00 56.59 84 PHE A C 1
ATOM 692 O O . PHE A 1 84 ? -22.202 6.875 16.970 1.00 56.59 84 PHE A O 1
ATOM 699 N N . LYS A 1 85 ? -20.042 6.302 17.183 1.00 63.09 85 LYS A N 1
ATOM 700 C CA . LYS A 1 85 ? -19.518 7.666 17.370 1.00 63.09 85 LYS A CA 1
ATOM 701 C C . LYS A 1 85 ? -18.625 8.131 16.221 1.00 63.09 85 LYS A C 1
ATOM 703 O O . LYS A 1 85 ? -18.456 9.337 16.051 1.00 63.09 85 LYS A O 1
ATOM 708 N N . VAL A 1 86 ? -18.055 7.212 15.439 1.00 66.19 86 VAL A N 1
ATOM 709 C CA . VAL A 1 86 ? -17.076 7.533 14.393 1.00 66.19 86 VAL A CA 1
ATOM 710 C C . VAL A 1 86 ? -17.525 6.985 13.045 1.00 66.19 86 VAL A C 1
ATOM 712 O O . VAL A 1 86 ? -17.871 5.817 12.911 1.00 66.19 86 VAL A O 1
ATOM 715 N N . TYR A 1 87 ? -17.492 7.841 12.024 1.00 70.81 87 TYR A N 1
ATOM 716 C CA . TYR A 1 87 ? -17.733 7.432 10.645 1.00 70.81 87 TYR A CA 1
ATOM 717 C C . TYR A 1 87 ? -16.572 6.568 10.140 1.00 70.81 87 TYR A C 1
ATOM 719 O O . TYR A 1 87 ? -15.437 7.045 10.054 1.00 70.81 87 TYR A O 1
ATOM 727 N N . VAL A 1 88 ? -16.862 5.320 9.770 1.00 74.69 88 VAL A N 1
ATOM 728 C CA . VAL A 1 88 ? -15.892 4.425 9.130 1.00 74.69 88 VAL A CA 1
ATOM 729 C C . VAL A 1 88 ? -15.843 4.737 7.630 1.00 74.69 88 VAL A C 1
ATOM 731 O O . VAL A 1 88 ? -16.873 4.677 6.950 1.00 74.69 88 VAL A O 1
ATOM 734 N N . PRO A 1 89 ? -14.671 5.078 7.067 1.00 75.31 89 PRO A N 1
ATOM 735 C CA . PRO A 1 89 ? -14.548 5.325 5.639 1.00 75.31 89 PRO A CA 1
ATOM 736 C C . PRO A 1 89 ? -14.881 4.078 4.814 1.00 75.31 89 PRO A C 1
ATOM 738 O O . PRO A 1 89 ? -14.265 3.027 4.970 1.00 75.31 89 PRO A O 1
ATOM 741 N N . ARG A 1 90 ? -15.811 4.224 3.864 1.00 82.19 90 ARG A N 1
ATOM 742 C CA . ARG A 1 90 ? -16.123 3.193 2.852 1.00 82.19 90 ARG A CA 1
ATOM 743 C C . ARG A 1 90 ? -15.081 3.089 1.740 1.00 82.19 90 ARG A C 1
ATOM 745 O O . ARG A 1 90 ? -15.048 2.104 1.014 1.00 82.19 90 ARG A O 1
ATOM 752 N N . PHE A 1 91 ? -14.277 4.136 1.571 1.00 88.31 91 PHE A N 1
ATOM 753 C CA . PHE A 1 91 ? -13.078 4.132 0.742 1.00 88.31 91 PHE A CA 1
ATOM 754 C C . PHE A 1 91 ? -11.879 4.232 1.675 1.00 88.31 91 PHE A C 1
ATOM 756 O O . PHE A 1 91 ? -11.786 5.189 2.453 1.00 88.31 91 PHE A O 1
ATOM 763 N N . ARG A 1 92 ? -10.978 3.255 1.601 1.00 90.06 92 ARG A N 1
ATOM 764 C CA . ARG A 1 92 ? -9.860 3.115 2.530 1.00 90.06 92 ARG A CA 1
ATOM 765 C C . ARG A 1 92 ? -8.567 2.930 1.764 1.00 90.06 92 ARG A C 1
ATOM 767 O O . ARG A 1 92 ? -8.484 2.156 0.814 1.00 90.06 92 ARG A O 1
ATOM 774 N N . ILE A 1 93 ? -7.552 3.637 2.221 1.00 90.88 93 ILE A N 1
ATOM 775 C CA . ILE A 1 93 ? -6.172 3.462 1.820 1.00 90.88 93 ILE A CA 1
ATOM 776 C C . ILE A 1 93 ? -5.440 2.947 3.052 1.00 90.88 93 ILE A C 1
ATOM 778 O O . ILE A 1 93 ? -5.323 3.656 4.057 1.00 90.88 93 ILE A O 1
ATOM 782 N N . LEU A 1 94 ? -4.973 1.703 2.984 1.00 92.56 94 LEU A N 1
ATOM 783 C CA . LEU A 1 94 ? -4.134 1.095 4.012 1.00 92.56 94 LEU A CA 1
ATOM 784 C C . LEU A 1 94 ? -2.692 1.100 3.521 1.00 92.56 94 LEU A C 1
ATOM 786 O O . LEU A 1 94 ? -2.429 0.831 2.351 1.00 92.56 94 LEU A O 1
ATOM 790 N N . PHE A 1 95 ? -1.760 1.441 4.405 1.00 91.50 95 PHE A N 1
ATOM 791 C CA . PHE A 1 95 ? -0.369 1.629 4.017 1.00 91.50 95 PHE A CA 1
ATOM 792 C C . PHE A 1 95 ? 0.607 1.233 5.123 1.00 91.50 95 PHE A C 1
ATOM 794 O O . PHE A 1 95 ? 0.549 1.769 6.240 1.00 91.50 95 PHE A O 1
ATOM 801 N N . SER A 1 96 ? 1.560 0.373 4.766 1.00 90.00 96 SER A N 1
ATOM 802 C CA . SER A 1 96 ? 2.778 0.098 5.519 1.00 90.00 96 SER A CA 1
ATOM 803 C C . SER A 1 96 ? 3.994 0.240 4.608 1.00 90.00 96 SER A C 1
ATOM 805 O O . SER A 1 96 ? 3.943 -0.095 3.430 1.00 90.00 96 SER A O 1
ATOM 807 N N . MET A 1 97 ? 5.091 0.778 5.144 1.00 85.00 97 MET A N 1
ATOM 808 C CA . MET A 1 97 ? 6.329 0.971 4.380 1.00 85.00 97 MET A CA 1
ATOM 809 C C . MET A 1 97 ? 7.314 -0.194 4.550 1.00 85.00 97 MET A C 1
ATOM 811 O O . MET A 1 97 ? 8.240 -0.326 3.753 1.00 85.00 97 MET A O 1
ATOM 815 N N . ASN A 1 98 ? 7.150 -1.028 5.584 1.00 80.12 98 ASN A N 1
ATOM 816 C CA . ASN A 1 98 ? 8.090 -2.102 5.893 1.00 80.12 98 ASN A CA 1
ATOM 817 C C . ASN A 1 98 ? 7.381 -3.382 6.394 1.00 80.12 98 ASN A C 1
ATOM 819 O O . ASN A 1 98 ? 7.104 -3.484 7.593 1.00 80.12 98 ASN A O 1
ATOM 823 N N . PRO A 1 99 ? 7.117 -4.365 5.509 1.00 82.25 99 PRO A N 1
ATOM 824 C CA . PRO A 1 99 ? 7.329 -4.311 4.057 1.00 82.25 99 PRO A CA 1
ATOM 825 C C . PRO A 1 99 ? 6.398 -3.292 3.382 1.00 82.25 99 PRO A C 1
ATOM 827 O O . PRO A 1 99 ? 5.363 -2.932 3.939 1.00 82.25 99 PRO A O 1
ATOM 830 N N . LEU A 1 100 ? 6.767 -2.816 2.187 1.00 85.94 100 LEU A N 1
ATOM 831 C CA . LEU A 1 100 ? 5.914 -1.910 1.419 1.00 85.94 100 LEU A CA 1
ATOM 832 C C . LEU A 1 100 ? 4.618 -2.633 1.028 1.00 85.94 100 LEU A C 1
ATOM 834 O O . LEU A 1 100 ? 4.652 -3.579 0.247 1.00 85.94 100 LEU A O 1
ATOM 838 N N . ASP A 1 101 ? 3.492 -2.199 1.575 1.00 89.56 101 ASP A N 1
ATOM 839 C CA . ASP A 1 101 ? 2.159 -2.721 1.286 1.00 89.56 101 ASP A CA 1
ATOM 840 C C . ASP A 1 101 ? 1.170 -1.552 1.241 1.00 89.56 101 ASP A C 1
ATOM 842 O O . ASP A 1 101 ? 1.076 -0.756 2.178 1.00 89.56 101 ASP A O 1
ATOM 846 N N . LEU A 1 102 ? 0.480 -1.416 0.114 1.00 90.75 102 LEU A N 1
ATOM 847 C CA . LEU A 1 102 ? -0.497 -0.378 -0.170 1.00 90.75 102 LEU A CA 1
ATOM 848 C C . LEU A 1 102 ? -1.784 -1.041 -0.650 1.00 90.75 102 LEU A C 1
ATOM 850 O O . LEU A 1 102 ? -1.801 -1.715 -1.679 1.00 90.75 102 LEU A O 1
ATOM 854 N N . ARG A 1 103 ? -2.877 -0.808 0.072 1.00 92.00 103 ARG A N 1
ATOM 855 C CA . ARG A 1 103 ? -4.188 -1.384 -0.228 1.00 92.00 103 ARG A CA 1
ATOM 856 C C . ARG A 1 103 ? -5.193 -0.280 -0.476 1.00 92.00 103 ARG A C 1
ATOM 858 O O . ARG A 1 103 ? -5.285 0.662 0.306 1.00 92.00 103 ARG A O 1
ATOM 865 N N . PHE A 1 104 ? -5.940 -0.415 -1.561 1.00 92.00 104 PHE A N 1
ATOM 866 C CA . PHE A 1 104 ? -7.080 0.424 -1.891 1.00 92.00 104 PHE A CA 1
ATOM 867 C C . PHE A 1 104 ? -8.335 -0.420 -1.755 1.00 92.00 104 PHE A C 1
ATOM 869 O O . PHE A 1 104 ? -8.522 -1.383 -2.500 1.00 92.00 104 PHE A O 1
ATOM 876 N N . GLU A 1 105 ? -9.190 -0.058 -0.813 1.00 90.50 105 GLU A N 1
ATOM 877 C CA . GLU A 1 105 ? -10.391 -0.815 -0.499 1.00 90.50 105 GLU A CA 1
ATOM 878 C C . GLU A 1 105 ? -11.629 0.052 -0.648 1.00 90.50 105 GLU A C 1
ATOM 880 O O . GLU A 1 105 ? -11.684 1.216 -0.247 1.00 90.50 105 GLU A O 1
ATOM 885 N N . THR A 1 106 ? -12.639 -0.559 -1.243 1.00 89.00 106 THR A N 1
ATOM 886 C CA . THR A 1 106 ? -14.007 -0.074 -1.334 1.00 89.00 106 THR A CA 1
ATOM 887 C C . THR A 1 106 ? -14.939 -1.215 -0.967 1.00 89.00 106 THR A C 1
ATOM 889 O O . THR A 1 106 ? -14.533 -2.377 -0.989 1.00 89.00 106 THR A O 1
ATOM 892 N N . LYS A 1 107 ? -16.220 -0.908 -0.763 1.00 82.12 107 LYS A N 1
ATOM 893 C CA . LYS A 1 107 ? -17.263 -1.921 -0.553 1.00 82.12 107 LYS A CA 1
ATOM 894 C C . LYS A 1 107 ? -17.279 -3.043 -1.608 1.00 82.12 107 LYS A C 1
ATOM 896 O O . LYS A 1 107 ? -17.604 -4.178 -1.284 1.00 82.12 107 LYS A O 1
ATOM 901 N N . ASN A 1 108 ? -16.938 -2.735 -2.862 1.00 86.44 108 ASN A N 1
ATOM 902 C CA . ASN A 1 108 ? -17.059 -3.680 -3.981 1.00 86.44 108 ASN A CA 1
ATOM 903 C C . ASN A 1 108 ? -15.714 -4.198 -4.509 1.00 86.44 108 ASN A C 1
ATOM 905 O O . ASN A 1 108 ? -15.674 -5.226 -5.179 1.00 86.44 108 ASN A O 1
ATOM 909 N N . TYR A 1 109 ? -14.622 -3.477 -4.258 1.00 87.12 109 TYR A N 1
ATOM 910 C CA . TYR A 1 109 ? -13.315 -3.747 -4.854 1.00 87.12 109 TYR A CA 1
ATOM 911 C C . TYR A 1 109 ? -12.209 -3.566 -3.829 1.00 87.12 109 TYR A C 1
ATOM 913 O O . TYR A 1 109 ? -12.162 -2.538 -3.151 1.00 87.12 109 TYR A O 1
ATOM 921 N N . LYS A 1 110 ? -11.280 -4.522 -3.797 1.00 90.31 110 LYS A N 1
ATOM 922 C CA . LYS A 1 110 ? -10.030 -4.434 -3.044 1.00 90.31 110 LYS A CA 1
ATOM 923 C C . LYS A 1 110 ? -8.856 -4.632 -4.005 1.00 90.31 110 LYS A C 1
ATOM 925 O O . LYS A 1 110 ? -8.855 -5.571 -4.800 1.00 90.31 110 LYS A O 1
ATOM 930 N N . VAL A 1 111 ? -7.891 -3.717 -3.979 1.00 89.06 111 VAL A N 1
ATOM 931 C CA . VAL A 1 111 ? -6.698 -3.726 -4.838 1.00 89.06 111 VAL A CA 1
ATOM 932 C C . VAL A 1 111 ? -5.462 -3.594 -3.963 1.00 89.06 111 VAL A C 1
ATOM 934 O O . VAL A 1 111 ? -5.367 -2.654 -3.176 1.00 89.06 111 VAL A O 1
ATOM 937 N N . TYR A 1 112 ? -4.503 -4.507 -4.125 1.00 89.00 112 TYR A N 1
ATOM 938 C CA . TYR A 1 112 ? -3.316 -4.588 -3.275 1.00 89.00 112 TYR A CA 1
ATOM 939 C C . TYR A 1 112 ? -2.022 -4.442 -4.080 1.00 89.00 112 TYR A C 1
ATOM 941 O O . TYR A 1 112 ? -1.843 -5.056 -5.133 1.00 89.00 112 TYR A O 1
ATOM 949 N N . LEU A 1 113 ? -1.101 -3.646 -3.548 1.00 85.50 113 LEU A N 1
ATOM 950 C CA . LEU A 1 113 ? 0.261 -3.446 -4.025 1.00 85.50 113 LEU A CA 1
ATOM 951 C C . LEU A 1 113 ? 1.211 -3.792 -2.883 1.00 85.50 113 LEU A C 1
ATOM 953 O O . LEU A 1 113 ? 1.476 -2.964 -2.019 1.00 85.50 113 LEU A O 1
ATOM 957 N N . ASN A 1 114 ? 1.728 -5.016 -2.889 1.00 85.12 114 ASN A N 1
ATOM 958 C CA . ASN A 1 114 ? 2.624 -5.507 -1.850 1.00 85.12 114 ASN A CA 1
ATOM 959 C C . ASN A 1 114 ? 4.090 -5.545 -2.307 1.00 85.12 114 ASN A C 1
ATOM 961 O O . ASN A 1 114 ? 4.420 -5.404 -3.490 1.00 85.12 114 ASN A O 1
ATOM 965 N N . ASN A 1 115 ? 4.979 -5.792 -1.349 1.00 75.38 115 ASN A N 1
ATOM 966 C CA . ASN A 1 115 ? 6.415 -5.804 -1.585 1.00 75.38 115 ASN A CA 1
ATOM 967 C C . ASN A 1 115 ? 6.831 -6.889 -2.590 1.00 75.38 115 ASN A C 1
ATOM 969 O O . ASN A 1 115 ? 7.742 -6.660 -3.376 1.00 75.38 115 ASN A O 1
ATOM 973 N N . GLY A 1 116 ? 6.118 -8.020 -2.644 1.00 77.06 116 GLY A N 1
ATOM 974 C CA . GLY A 1 116 ? 6.377 -9.082 -3.621 1.00 77.06 116 GLY A CA 1
ATOM 975 C C . GLY A 1 116 ? 6.162 -8.631 -5.070 1.00 77.06 116 GLY A C 1
ATOM 976 O O . GLY A 1 116 ? 6.980 -8.930 -5.940 1.00 77.06 116 GLY A O 1
ATOM 977 N N . ILE A 1 117 ? 5.108 -7.851 -5.338 1.00 73.31 117 ILE A N 1
ATOM 978 C CA . ILE A 1 117 ? 4.860 -7.261 -6.665 1.00 73.31 117 ILE A CA 1
ATOM 979 C C . ILE A 1 117 ? 5.992 -6.293 -7.032 1.00 73.31 117 ILE A C 1
ATOM 981 O O . ILE A 1 117 ? 6.503 -6.321 -8.152 1.00 73.31 117 ILE A O 1
ATOM 985 N N . ILE A 1 118 ? 6.422 -5.465 -6.081 1.00 75.50 118 ILE A N 1
ATOM 986 C CA . ILE A 1 118 ? 7.458 -4.450 -6.302 1.00 75.50 118 ILE A CA 1
ATOM 987 C C . ILE A 1 118 ? 8.832 -5.087 -6.519 1.00 75.50 118 ILE A C 1
ATOM 989 O O . ILE A 1 118 ? 9.566 -4.673 -7.417 1.00 75.50 118 ILE A O 1
ATOM 993 N N . GLU A 1 119 ? 9.185 -6.108 -5.741 1.00 75.50 119 GLU A N 1
ATOM 994 C CA . GLU A 1 119 ? 10.413 -6.882 -5.929 1.00 75.50 119 GLU A CA 1
ATOM 995 C C . GLU A 1 119 ? 10.429 -7.595 -7.280 1.00 75.50 119 GLU A C 1
ATOM 997 O O . GLU A 1 119 ? 11.439 -7.552 -7.982 1.00 75.50 119 GLU A O 1
ATOM 1002 N N . ASN A 1 120 ? 9.302 -8.170 -7.707 1.00 76.62 120 ASN A N 1
ATOM 1003 C CA . ASN A 1 120 ? 9.205 -8.801 -9.019 1.00 76.62 120 ASN A CA 1
ATOM 1004 C C . ASN A 1 120 ? 9.408 -7.784 -10.159 1.00 76.62 120 ASN A C 1
ATOM 1006 O O . ASN A 1 120 ? 10.182 -8.038 -11.081 1.00 76.62 120 ASN A O 1
ATOM 1010 N N . ILE A 1 121 ? 8.800 -6.595 -10.064 1.00 77.44 121 ILE A N 1
ATOM 1011 C CA . ILE A 1 121 ? 9.018 -5.504 -11.031 1.00 77.44 121 ILE A CA 1
ATOM 1012 C C . ILE A 1 121 ? 10.495 -5.087 -11.060 1.00 77.44 121 ILE A C 1
ATOM 1014 O O . ILE A 1 121 ? 11.078 -4.973 -12.139 1.00 77.44 121 ILE A O 1
ATOM 1018 N N . LYS A 1 122 ? 11.133 -4.902 -9.895 1.00 76.44 122 LYS A N 1
ATOM 1019 C CA . LYS A 1 122 ? 12.568 -4.570 -9.810 1.00 76.44 122 LYS A CA 1
ATOM 1020 C C . LYS A 1 122 ? 13.435 -5.632 -10.484 1.00 76.44 122 LYS A C 1
ATOM 1022 O O . LYS A 1 122 ? 14.321 -5.288 -11.265 1.00 76.44 122 LYS A O 1
ATOM 1027 N N . ASN A 1 123 ? 13.151 -6.907 -10.231 1.00 81.38 123 ASN A N 1
ATOM 1028 C CA . ASN A 1 123 ? 13.884 -8.026 -10.818 1.00 81.38 123 ASN A CA 1
ATOM 1029 C C . ASN A 1 123 ? 13.722 -8.077 -12.345 1.00 81.38 123 ASN A C 1
ATOM 1031 O O . ASN A 1 123 ? 14.701 -8.294 -13.060 1.00 81.38 123 ASN A O 1
ATOM 1035 N N . GLN A 1 124 ? 12.520 -7.814 -12.864 1.00 78.25 124 GLN A N 1
ATOM 1036 C CA . GLN A 1 124 ? 12.272 -7.747 -14.307 1.00 78.25 124 GLN A CA 1
ATOM 1037 C C . GLN A 1 124 ? 12.997 -6.570 -14.972 1.00 78.25 124 GLN A C 1
ATOM 1039 O O . GLN A 1 124 ? 13.606 -6.744 -16.027 1.00 78.25 124 GLN A O 1
ATOM 1044 N N . ILE A 1 125 ? 12.993 -5.388 -14.346 1.00 81.88 125 ILE A N 1
ATOM 1045 C CA . ILE A 1 125 ? 13.736 -4.218 -14.842 1.00 81.88 125 ILE A CA 1
ATOM 1046 C C . ILE A 1 125 ? 15.239 -4.518 -14.878 1.00 81.88 125 ILE A C 1
ATOM 1048 O O . ILE A 1 125 ? 15.890 -4.262 -15.892 1.00 81.88 125 ILE A O 1
ATOM 1052 N N . ALA A 1 126 ? 15.787 -5.105 -13.810 1.00 81.44 126 ALA A N 1
ATOM 1053 C CA . ALA A 1 126 ? 17.197 -5.483 -13.746 1.00 81.44 126 ALA A CA 1
ATOM 1054 C C . ALA A 1 126 ? 17.568 -6.506 -14.835 1.00 81.44 126 ALA A C 1
ATOM 1056 O O . ALA A 1 126 ? 18.604 -6.381 -15.490 1.00 81.44 126 ALA A O 1
ATOM 1057 N N . TYR A 1 127 ? 16.701 -7.491 -15.079 1.00 82.50 127 TYR A N 1
ATOM 1058 C CA . TYR A 1 127 ? 16.881 -8.463 -16.155 1.00 82.50 127 TYR A CA 1
ATOM 1059 C C . TYR A 1 127 ? 16.928 -7.799 -17.540 1.00 82.50 127 TYR A C 1
ATOM 1061 O O . TYR A 1 127 ? 17.844 -8.065 -18.321 1.00 82.50 127 TYR A O 1
ATOM 1069 N N . ILE A 1 128 ? 15.988 -6.893 -17.829 1.00 76.19 128 ILE A N 1
ATOM 1070 C CA . ILE A 1 128 ? 15.939 -6.155 -19.098 1.00 76.19 128 ILE A CA 1
ATOM 1071 C C . ILE A 1 128 ? 17.181 -5.269 -19.265 1.00 76.19 128 ILE A C 1
ATOM 1073 O O . ILE A 1 128 ? 17.789 -5.278 -20.335 1.00 76.19 128 ILE A O 1
ATOM 1077 N N . SER A 1 129 ? 17.603 -4.555 -18.215 1.00 77.88 129 SER A N 1
ATOM 1078 C CA . SER A 1 129 ? 18.812 -3.716 -18.240 1.00 77.88 129 SER A CA 1
ATOM 1079 C C . SER A 1 129 ? 20.053 -4.521 -18.631 1.00 77.88 129 SER A C 1
ATOM 1081 O O . SER A 1 129 ? 20.788 -4.134 -19.537 1.00 77.88 129 SER A O 1
ATOM 1083 N N . ASN A 1 130 ? 20.231 -5.701 -18.031 1.00 83.06 130 ASN A N 1
ATOM 1084 C CA . ASN A 1 130 ? 21.350 -6.593 -18.341 1.00 83.06 130 ASN A CA 1
ATOM 1085 C C . ASN A 1 130 ? 21.348 -7.079 -19.802 1.00 83.06 130 ASN A C 1
ATOM 1087 O O . ASN A 1 130 ? 22.411 -7.283 -20.394 1.00 83.06 130 ASN A O 1
ATOM 1091 N N . ILE A 1 131 ? 20.173 -7.294 -20.403 1.00 83.31 131 ILE A N 1
ATOM 1092 C CA . ILE A 1 131 ? 20.070 -7.646 -21.827 1.00 83.31 131 ILE A CA 1
ATOM 1093 C C . ILE A 1 131 ? 20.514 -6.469 -22.699 1.00 83.31 131 ILE A C 1
ATOM 1095 O O . ILE A 1 131 ? 21.291 -6.666 -23.636 1.00 83.31 131 ILE A O 1
ATOM 1099 N N . TRP A 1 132 ? 20.053 -5.257 -22.386 1.00 73.38 132 TRP A N 1
ATOM 1100 C CA . TRP A 1 132 ? 20.417 -4.051 -23.129 1.00 73.38 132 TRP A CA 1
ATOM 1101 C C . TRP A 1 132 ? 21.913 -3.761 -23.070 1.00 73.38 132 TRP A C 1
ATOM 1103 O O . TRP A 1 132 ? 22.517 -3.517 -24.112 1.00 73.38 132 TRP A O 1
ATOM 1113 N N . GLU A 1 133 ? 22.532 -3.868 -21.896 1.00 80.44 133 GLU A N 1
ATOM 1114 C CA . GLU A 1 133 ? 23.980 -3.695 -21.744 1.00 80.44 133 GLU A CA 1
ATOM 1115 C C . GLU A 1 133 ? 24.769 -4.692 -22.602 1.00 80.44 133 GLU A C 1
ATOM 1117 O O . GLU A 1 133 ? 25.684 -4.301 -23.329 1.00 80.44 133 GLU A O 1
ATOM 1122 N N . LYS A 1 134 ? 24.368 -5.971 -22.609 1.00 83.12 134 LYS A N 1
ATOM 1123 C CA . LYS A 1 134 ? 24.998 -6.998 -23.458 1.00 83.12 134 LYS A CA 1
ATOM 1124 C C . LYS A 1 134 ? 24.842 -6.703 -24.949 1.00 83.12 134 LYS A C 1
ATOM 1126 O O . LYS A 1 134 ? 25.769 -6.954 -25.718 1.00 83.12 134 LYS A O 1
ATOM 1131 N N . LEU A 1 135 ? 23.683 -6.204 -25.375 1.00 77.94 135 LEU A N 1
ATOM 1132 C CA . LEU A 1 135 ? 23.450 -5.833 -26.772 1.00 77.94 135 LEU A CA 1
ATOM 1133 C C . LEU A 1 135 ? 24.299 -4.626 -27.180 1.00 77.94 135 LEU A C 1
ATOM 1135 O O . LEU A 1 135 ? 24.952 -4.677 -28.221 1.00 77.94 135 LEU A O 1
ATOM 1139 N N . ILE A 1 136 ? 24.339 -3.581 -26.351 1.00 74.69 136 ILE A N 1
ATOM 1140 C CA . ILE A 1 136 ? 25.144 -2.378 -26.596 1.00 74.69 136 ILE A CA 1
ATOM 1141 C C . ILE A 1 136 ? 26.631 -2.730 -26.655 1.00 74.69 136 ILE A C 1
ATOM 1143 O O . ILE A 1 136 ? 27.316 -2.300 -27.582 1.00 74.69 136 ILE A O 1
ATOM 1147 N N . SER A 1 137 ? 27.122 -3.559 -25.729 1.00 80.94 137 SER A N 1
ATOM 1148 C CA . SER A 1 137 ? 28.500 -4.063 -25.751 1.00 80.94 137 SER A CA 1
ATOM 1149 C C . SER A 1 137 ? 28.806 -4.789 -27.062 1.00 80.94 137 SER A C 1
ATOM 1151 O O . SER A 1 137 ? 29.733 -4.392 -27.759 1.00 80.94 137 SER A O 1
ATOM 1153 N N . ARG A 1 138 ? 27.975 -5.752 -27.488 1.00 81.56 138 ARG A N 1
ATOM 1154 C CA . ARG A 1 138 ? 28.188 -6.470 -28.761 1.00 81.56 138 ARG A CA 1
ATOM 1155 C C . ARG A 1 138 ? 28.194 -5.551 -29.981 1.00 81.56 138 ARG A C 1
ATOM 1157 O O . ARG A 1 138 ? 28.980 -5.761 -30.901 1.00 81.56 138 ARG A O 1
ATOM 1164 N N . VAL A 1 139 ? 27.303 -4.561 -30.028 1.00 73.19 139 VAL A N 1
ATOM 1165 C CA . VAL A 1 139 ? 27.273 -3.582 -31.127 1.00 73.19 139 VAL A CA 1
ATOM 1166 C C . VAL A 1 139 ? 28.552 -2.747 -31.126 1.00 73.19 139 VAL A C 1
ATOM 1168 O O . VAL A 1 139 ? 29.154 -2.553 -32.179 1.00 73.19 139 VAL A O 1
ATOM 1171 N N . THR A 1 140 ? 28.991 -2.307 -29.949 1.00 80.62 140 THR A N 1
ATOM 1172 C CA . THR A 1 140 ? 30.208 -1.505 -29.777 1.00 80.62 140 THR A CA 1
ATOM 1173 C C . THR A 1 140 ? 31.450 -2.289 -30.200 1.00 80.62 140 THR A C 1
ATOM 1175 O O . THR A 1 140 ? 32.256 -1.772 -30.971 1.00 80.62 140 THR A O 1
ATOM 1178 N N . ASP A 1 141 ? 31.556 -3.556 -29.795 1.00 83.62 141 ASP A N 1
ATOM 1179 C CA . ASP A 1 141 ? 32.661 -4.456 -30.153 1.00 83.62 141 ASP A CA 1
ATOM 1180 C C . ASP A 1 141 ? 32.701 -4.755 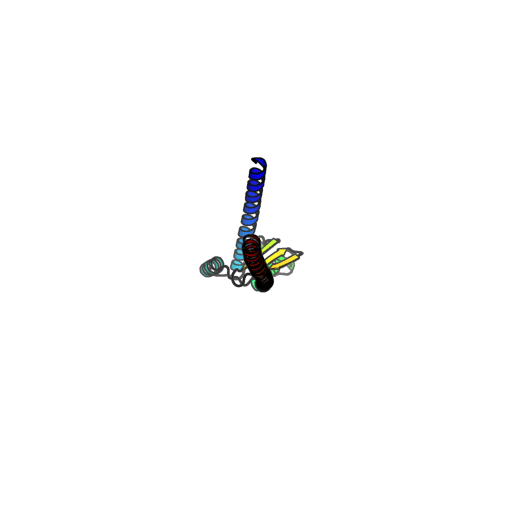-31.662 1.00 83.62 141 ASP A C 1
ATOM 1182 O O . ASP A 1 141 ? 33.760 -4.807 -32.291 1.00 83.62 141 ASP A O 1
ATOM 1186 N N . ASN A 1 142 ? 31.535 -4.909 -32.294 1.00 79.38 142 ASN A N 1
ATOM 1187 C CA . ASN A 1 142 ? 31.458 -5.108 -33.741 1.00 79.38 142 ASN A CA 1
ATOM 1188 C C . ASN A 1 142 ? 31.846 -3.843 -34.524 1.00 79.38 142 ASN A C 1
ATOM 1190 O O . ASN A 1 142 ? 32.485 -3.936 -35.578 1.00 79.38 142 ASN A O 1
ATOM 1194 N N . LEU A 1 143 ? 31.470 -2.661 -34.028 1.00 76.25 143 LEU A N 1
ATOM 1195 C CA . LEU A 1 143 ? 31.842 -1.382 -34.634 1.00 76.25 143 LEU A CA 1
ATOM 1196 C C . LEU A 1 143 ? 33.340 -1.104 -34.483 1.00 76.25 143 LEU A C 1
ATOM 1198 O O . LEU A 1 143 ? 33.972 -0.699 -35.460 1.00 76.25 143 LEU A O 1
ATOM 1202 N N . SER A 1 144 ? 33.923 -1.370 -33.312 1.00 76.88 144 SER A N 1
ATOM 1203 C CA . SER A 1 144 ? 35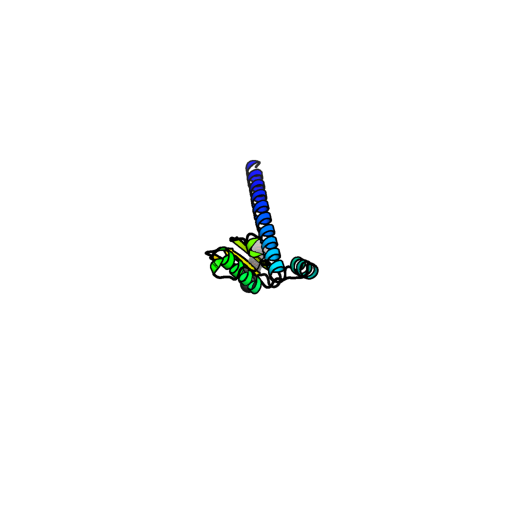.364 -1.216 -33.091 1.00 76.88 144 SER A CA 1
ATOM 1204 C C . SER A 1 144 ? 36.164 -2.156 -33.999 1.00 76.88 144 SER A C 1
ATOM 1206 O O . SER A 1 144 ? 37.042 -1.691 -34.727 1.00 76.88 144 SER A O 1
ATOM 1208 N N . SER A 1 145 ? 35.771 -3.432 -34.090 1.00 82.88 145 SER A N 1
ATOM 1209 C CA . SER A 1 145 ? 36.382 -4.402 -35.010 1.00 82.88 145 SER A CA 1
ATOM 1210 C C . SER A 1 145 ? 36.261 -3.987 -36.484 1.00 82.88 145 SER A C 1
ATOM 1212 O O . SER A 1 145 ? 37.193 -4.152 -37.277 1.00 82.88 145 SER A O 1
ATOM 1214 N N . SER A 1 146 ? 35.120 -3.416 -36.878 1.00 76.31 146 SER A N 1
ATOM 1215 C CA . SER A 1 146 ? 34.918 -2.920 -38.246 1.00 76.31 146 SER A CA 1
ATOM 1216 C C . SER A 1 146 ? 35.813 -1.718 -38.554 1.00 76.31 146 SER A C 1
ATOM 1218 O O . SER A 1 146 ? 36.386 -1.639 -39.644 1.00 76.31 146 SER A O 1
ATOM 1220 N N . ASN A 1 147 ? 35.991 -0.816 -37.587 1.00 77.56 147 ASN A N 1
ATOM 1221 C CA . ASN A 1 147 ? 36.864 0.345 -37.718 1.00 77.56 147 ASN A CA 1
ATOM 1222 C C . ASN A 1 147 ? 38.345 -0.066 -37.826 1.00 77.56 147 ASN A C 1
ATOM 1224 O O . ASN A 1 147 ? 39.083 0.451 -38.664 1.00 77.56 147 ASN A O 1
ATOM 1228 N N . GLU A 1 148 ? 38.772 -1.071 -37.055 1.00 81.88 148 GLU A N 1
ATOM 1229 C CA . GLU A 1 148 ? 40.113 -1.658 -37.173 1.00 81.88 148 GLU A CA 1
ATOM 1230 C C . GLU A 1 148 ? 40.369 -2.261 -38.562 1.00 81.88 148 GLU A C 1
ATOM 1232 O O . GLU A 1 148 ? 41.424 -2.026 -39.163 1.00 81.88 148 GLU A O 1
ATOM 1237 N N . LYS A 1 149 ? 39.392 -2.991 -39.122 1.00 79.62 149 LYS A N 1
ATOM 1238 C CA . LYS A 1 149 ? 39.489 -3.541 -40.487 1.00 79.62 149 LYS A CA 1
ATOM 1239 C C . LYS A 1 149 ? 39.619 -2.440 -41.539 1.00 79.62 149 LYS A C 1
ATOM 1241 O O . LYS A 1 149 ? 40.459 -2.558 -42.433 1.00 79.62 149 LYS A O 1
ATOM 1246 N N . LEU A 1 150 ? 38.831 -1.369 -41.428 1.00 73.69 150 LEU A N 1
ATOM 1247 C CA . LEU A 1 150 ? 38.890 -0.222 -42.339 1.00 73.69 150 LEU A CA 1
ATOM 1248 C C . LEU A 1 150 ? 40.264 0.467 -42.289 1.00 73.69 150 LEU A C 1
ATOM 1250 O O . LEU A 1 150 ? 40.860 0.747 -43.334 1.00 73.69 150 LEU A O 1
ATOM 1254 N N . ASN A 1 151 ? 40.801 0.681 -41.087 1.00 80.06 151 ASN A N 1
ATOM 1255 C CA . ASN A 1 151 ? 42.123 1.277 -40.890 1.00 80.06 151 ASN A CA 1
ATOM 1256 C C . ASN A 1 151 ? 43.232 0.423 -41.521 1.00 80.06 151 ASN A C 1
ATOM 1258 O O . ASN A 1 151 ? 44.119 0.954 -42.190 1.00 80.06 151 ASN A O 1
ATOM 1262 N N . ASN A 1 152 ? 43.152 -0.904 -41.386 1.00 84.31 152 ASN A N 1
ATOM 1263 C CA . ASN A 1 152 ? 44.112 -1.832 -41.988 1.00 84.31 152 ASN A CA 1
ATOM 1264 C C . ASN A 1 152 ? 44.032 -1.851 -43.530 1.00 84.31 152 ASN A C 1
ATOM 1266 O O . ASN A 1 152 ? 45.047 -1.923 -44.218 1.00 84.31 152 ASN A O 1
ATOM 1270 N N . ILE A 1 153 ? 42.832 -1.737 -44.109 1.00 74.31 153 ILE A N 1
ATOM 1271 C CA . ILE A 1 153 ? 42.675 -1.597 -45.567 1.00 74.31 153 ILE A CA 1
ATOM 1272 C C . ILE A 1 153 ? 43.262 -0.263 -46.042 1.00 74.31 153 ILE A C 1
ATOM 1274 O O . ILE A 1 153 ? 44.004 -0.225 -47.024 1.00 74.31 153 ILE A O 1
ATOM 1278 N N . THR A 1 154 ? 42.979 0.823 -45.325 1.00 75.88 154 THR A N 1
ATOM 1279 C CA . THR A 1 154 ? 43.450 2.171 -45.669 1.00 75.88 154 THR A CA 1
ATOM 1280 C C . THR A 1 154 ? 44.975 2.256 -45.631 1.00 75.88 154 THR A C 1
ATOM 1282 O O . THR A 1 154 ? 45.585 2.791 -46.560 1.00 75.88 154 THR A O 1
ATOM 1285 N N . SER A 1 155 ? 45.610 1.665 -44.615 1.00 81.62 155 SER A N 1
ATOM 1286 C CA . SER A 1 155 ? 47.071 1.609 -44.514 1.00 81.62 155 SER A CA 1
ATOM 1287 C C . SER A 1 155 ? 47.691 0.784 -45.649 1.00 81.62 155 SER A C 1
ATOM 1289 O O . SER A 1 155 ? 48.656 1.230 -46.272 1.00 81.62 155 SER A O 1
ATOM 1291 N N . LYS A 1 156 ? 47.097 -0.364 -46.009 1.00 83.75 156 LYS A N 1
ATOM 1292 C CA . LYS A 1 156 ? 47.531 -1.168 -47.166 1.00 83.75 156 LYS A CA 1
ATOM 1293 C C . LYS A 1 156 ? 47.415 -0.399 -48.481 1.00 83.75 156 LYS A C 1
ATOM 1295 O O . LYS A 1 156 ? 48.346 -0.441 -49.283 1.00 83.75 156 LYS A O 1
ATOM 1300 N N . ILE A 1 157 ? 46.318 0.333 -48.693 1.00 74.94 157 ILE A N 1
ATOM 1301 C CA . ILE A 1 157 ? 46.132 1.184 -49.879 1.00 74.94 157 ILE A CA 1
ATOM 1302 C C . ILE A 1 157 ? 47.198 2.286 -49.928 1.00 74.94 157 ILE A C 1
ATOM 1304 O O . ILE A 1 157 ? 47.757 2.538 -50.994 1.00 74.94 157 ILE A O 1
ATOM 1308 N N . ALA A 1 158 ? 47.517 2.921 -48.798 1.00 80.25 158 ALA A N 1
ATOM 1309 C CA . ALA A 1 158 ? 48.548 3.956 -48.733 1.00 80.25 158 ALA A CA 1
ATOM 1310 C C . ALA A 1 158 ? 49.940 3.416 -49.111 1.00 80.25 158 ALA A C 1
ATOM 1312 O O . ALA A 1 158 ? 50.632 4.029 -49.923 1.00 80.25 158 ALA A O 1
ATOM 1313 N N . VAL A 1 159 ? 50.315 2.237 -48.600 1.00 85.50 159 VAL A N 1
ATOM 1314 C CA . VAL A 1 159 ? 51.573 1.551 -48.958 1.00 85.50 159 VAL A CA 1
ATOM 1315 C C . VAL A 1 159 ? 51.612 1.171 -50.442 1.00 85.50 159 VAL A C 1
ATOM 1317 O O . VAL A 1 159 ? 52.660 1.232 -51.084 1.00 85.50 159 VAL A O 1
ATOM 1320 N N . LEU A 1 160 ? 50.477 0.768 -51.013 1.00 77.94 160 LEU A N 1
ATOM 1321 C CA . LEU A 1 160 ? 50.397 0.406 -52.427 1.00 77.94 160 LEU A CA 1
ATOM 1322 C C . LEU A 1 160 ? 50.547 1.643 -53.327 1.00 77.94 160 LEU A C 1
ATOM 1324 O O . LEU A 1 160 ? 51.298 1.606 -54.300 1.00 77.94 160 LEU A O 1
ATOM 1328 N N . LYS A 1 161 ? 49.905 2.761 -52.957 1.00 77.25 161 LYS A N 1
ATOM 1329 C CA . LYS A 1 161 ? 50.041 4.054 -53.647 1.00 77.25 161 LYS A CA 1
ATOM 1330 C C . LYS A 1 161 ? 51.483 4.557 -53.650 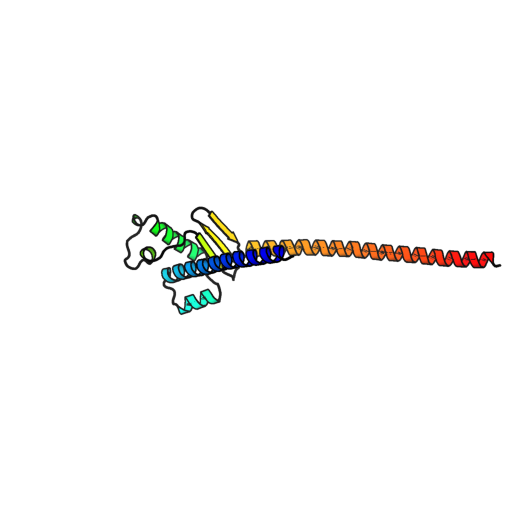1.00 77.25 161 LYS A C 1
ATOM 1332 O O . LYS A 1 161 ? 51.963 4.976 -54.699 1.00 77.25 161 LYS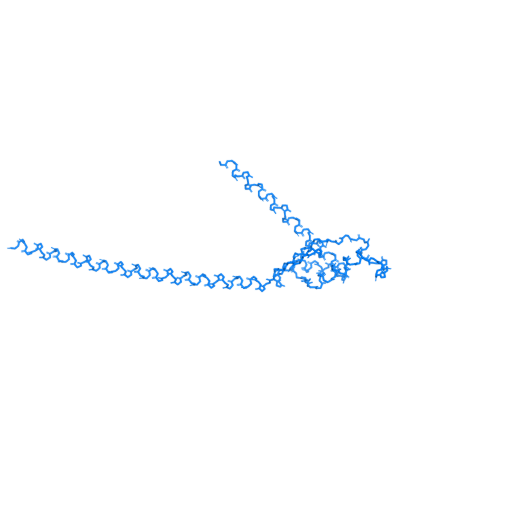 A O 1
ATOM 1337 N N . THR A 1 162 ? 52.186 4.493 -52.517 1.00 78.50 162 THR A N 1
ATOM 1338 C CA . THR A 1 162 ? 53.594 4.916 -52.451 1.00 78.50 162 THR A CA 1
ATOM 1339 C C . THR A 1 162 ? 54.487 4.028 -53.311 1.00 78.50 162 THR A C 1
ATOM 1341 O O . THR A 1 162 ? 55.295 4.554 -54.071 1.00 78.50 162 THR A O 1
ATOM 1344 N N . LYS A 1 163 ? 54.306 2.700 -53.283 1.00 81.56 163 LYS A N 1
ATOM 1345 C CA . LYS A 1 163 ? 55.048 1.784 -54.169 1.00 81.56 163 LYS A CA 1
ATOM 1346 C C . LYS A 1 163 ? 54.830 2.085 -55.654 1.00 81.56 163 LYS A C 1
ATOM 1348 O O . LYS A 1 163 ? 55.804 2.120 -56.399 1.00 81.56 163 LYS A O 1
ATOM 1353 N N . ILE A 1 164 ? 53.586 2.336 -56.071 1.00 75.38 164 ILE A N 1
ATOM 1354 C CA . ILE A 1 164 ? 53.265 2.710 -57.458 1.00 75.38 164 ILE A CA 1
ATOM 1355 C C . ILE A 1 164 ? 53.945 4.033 -57.827 1.00 75.38 164 ILE A C 1
ATOM 1357 O O . ILE A 1 164 ? 54.621 4.109 -58.849 1.00 75.38 164 ILE A O 1
ATOM 1361 N N . TYR A 1 165 ? 53.837 5.054 -56.976 1.00 74.12 165 TYR A N 1
ATOM 1362 C CA . TYR A 1 165 ? 54.457 6.361 -57.204 1.00 74.12 165 TYR A CA 1
ATOM 1363 C C . TYR A 1 165 ? 55.980 6.259 -57.399 1.00 74.12 165 TYR A C 1
ATOM 1365 O O . TYR A 1 165 ? 56.520 6.787 -58.368 1.00 74.12 165 TYR A O 1
ATOM 1373 N N . TYR A 1 166 ? 56.664 5.497 -56.541 1.00 71.12 166 TYR A N 1
ATOM 1374 C CA . TYR A 1 166 ? 58.103 5.245 -56.676 1.00 71.12 166 TYR A CA 1
ATOM 1375 C C . TYR A 1 166 ? 58.474 4.429 -57.920 1.00 71.12 166 TYR A C 1
ATOM 1377 O O . TYR A 1 166 ? 59.583 4.581 -58.422 1.00 71.12 166 TYR A O 1
ATOM 1385 N N . SER A 1 167 ? 57.579 3.573 -58.421 1.00 69.75 167 SER A N 1
ATOM 1386 C CA . SER A 1 167 ? 57.816 2.797 -59.647 1.00 69.75 167 SER A CA 1
ATOM 1387 C C . SER A 1 167 ? 57.616 3.592 -60.940 1.00 69.75 167 SER A C 1
ATOM 1389 O O . SER A 1 167 ? 58.150 3.193 -61.963 1.00 69.75 167 SER A O 1
ATOM 1391 N N . ILE A 1 168 ? 56.863 4.697 -60.896 1.00 68.38 168 ILE A N 1
ATOM 1392 C CA . ILE A 1 168 ? 56.579 5.560 -62.058 1.00 68.38 168 ILE A CA 1
ATOM 1393 C C . ILE A 1 168 ? 57.643 6.659 -62.224 1.00 68.38 168 ILE A C 1
ATOM 1395 O O . ILE A 1 168 ? 57.872 7.132 -63.329 1.00 68.38 168 ILE A O 1
ATOM 1399 N N . ILE A 1 169 ? 58.278 7.086 -61.128 1.00 63.53 169 ILE A N 1
ATOM 1400 C CA . ILE A 1 169 ? 59.287 8.167 -61.116 1.00 63.53 169 ILE A CA 1
ATOM 1401 C C . ILE A 1 169 ? 60.711 7.647 -61.390 1.00 63.53 169 ILE A C 1
ATOM 1403 O O . ILE A 1 169 ? 61.651 8.433 -61.503 1.00 63.53 169 ILE A O 1
ATOM 1407 N N . LYS A 1 170 ? 60.875 6.329 -61.508 1.00 49.56 170 LYS A N 1
ATOM 1408 C CA . LYS A 1 170 ? 62.134 5.669 -61.855 1.00 49.56 170 LYS A CA 1
ATOM 1409 C C . LYS A 1 170 ? 62.178 5.355 -63.344 1.00 49.56 170 LYS A C 1
ATOM 1411 O O . LYS A 1 170 ? 63.283 5.480 -63.910 1.00 49.56 170 LYS A O 1
#

Sequence (170 aa):
MKSKIYYLFMILIIAGVILGLCINNIVLNRTIYSNEIHMKASEEAYRNRINQYNLDDMEKKLDILEDKMDNPEKYEKDDTDIVFKVYVPRFRILFSMNPLDLRFETKNYKVYLNNGIIENIKNQIAYISNIWEKLISRVTDNLSSSNEKLNNITSKIAVLKTKIYYSIIK

Foldseek 3Di:
DVVVVVVVVVVVVVVVVVVVVQVVQQVLLLVLQCVVVVPDPVVSVVCVVQQDDPVVSSVVVLVVLVCCLVCVVVDDDDPSDCSVVDDRDQWHWHAGVVVGKTWTHHPVDIDIDTNVNVVVVVVVVVVVVVVVVVVVVVVVVVVVVVVVVVVVVVVVVVVVVVVVVVVVVD

Radius of gyration: 33.18 Å; chains: 1; bounding box: 91×40×87 Å

Secondary structure (DSSP, 8-state):
-HHHHHHHHHHHHHHHHHHHHHHHHHHHHHHHHHHHTT--HHHHHHHHHHT---HHHHHHHHHHHHHHHH-GGGS---TT-GGGTSPPPSEEEEEEETTEEEEEEESS-EEEEEHHHHHHHHHHHHHHHHHHHHHHHHHHHHHHHHHHHHHHHHHHHHHHHHHHHHHH--